Protein AF-A0A2N1KVA7-F1 (afdb_monomer)

pLDDT: mean 84.33, std 16.85, range [37.41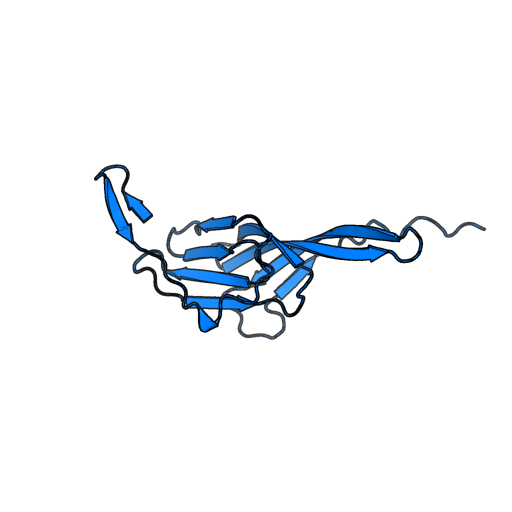, 98.06]

Radius of gyration: 17.97 Å; Cα contacts (8 Å, |Δi|>4): 253; chains: 1; bounding box: 39×36×56 Å

Solvent-accessible surface area (backbone atoms only — not comparable to full-atom values): 7991 Å² total; per-residue (Å²): 82,70,40,83,89,78,73,40,80,73,43,65,78,73,76,70,69,95,75,62,71,67,98,72,71,80,35,62,66,38,57,31,64,26,90,83,59,51,40,35,40,40,29,58,6,31,43,41,40,38,36,24,33,56,87,76,25,47,72,75,49,70,54,70,54,90,57,83,54,35,31,38,72,42,51,41,58,36,79,92,56,44,26,37,41,33,36,34,33,36,60,42,77,40,78,92,77,73,40,81,44,76,46,76,42,44,33,40,36,39,75,83,49,89,53,94,74,24,59,45,77,55,75,84,73,84,84,76,85,79,89,90,84,135

Foldseek 3Di:
DADPVVRDDQEDADDDPVPVDDPPLPADKEWEAAPVRQWIWIDSQFQKIWIAGNNYNDTPDMDGDPDRQKTWDYWYADDRNQKIKTKMWGWDQDPVVRDTDTDIWIKIAGPPDPDPVRIDIDDDPPPPPDDDDD

Mean predicted aligned error: 8.08 Å

Organism: NCBI:txid588596

Nearest PDB structures (foldseek):
  8gef-assembly1_B  TM=7.978E-01  e=4.942E-03  Homo sapiens
  8x7a-assembly1_B  TM=7.583E-01  e=2.388E-03  Homo sapiens
  8unw-assembly1_B  TM=7.933E-01  e=1.023E-02  Homo sapiens
  5yzg-assembly1_s  TM=7.084E-01  e=1.431E-02  Homo sapiens
  4lg8-assembly1_A  TM=6.715E-01  e=1.353E-02  Homo sapiens

InterPro domains:
  IPR036322 WD40-repeat-containing domain superfamily [SSF50978] (27-124)

Structure (mmCIF, N/CA/C/O backbone):
data_AF-A0A2N1KVA7-F1
#
_entry.id   AF-A0A2N1KVA7-F1
#
loop_
_atom_site.group_PDB
_atom_site.id
_atom_site.type_symbol
_atom_site.label_atom_id
_atom_site.label_alt_id
_atom_site.label_comp_id
_atom_site.label_asym_id
_atom_site.label_entity_id
_atom_site.label_seq_id
_atom_site.pdbx_PDB_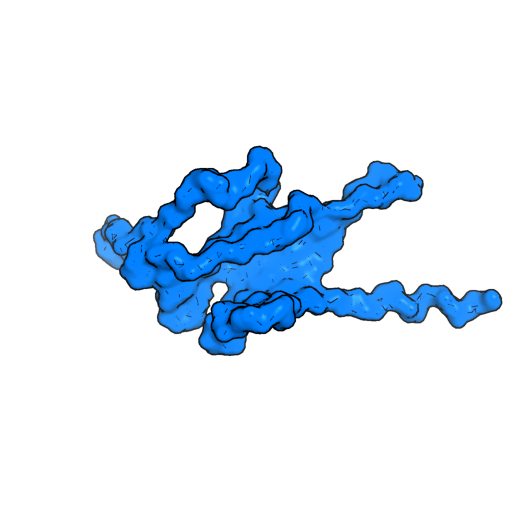ins_code
_atom_site.Cartn_x
_atom_site.Cartn_y
_atom_site.Cartn_z
_atom_site.occupancy
_atom_site.B_iso_or_equiv
_atom_site.auth_seq_id
_atom_site.auth_comp_id
_atom_site.auth_asym_id
_atom_site.auth_atom_id
_atom_site.pdbx_PDB_model_num
ATOM 1 N N . MET A 1 1 ? -9.290 11.311 8.283 1.00 90.12 1 MET A N 1
ATOM 2 C CA . MET A 1 1 ? -10.484 10.458 8.195 1.00 90.12 1 MET A CA 1
ATOM 3 C C . MET A 1 1 ? -11.618 11.157 8.907 1.00 90.12 1 MET A C 1
ATOM 5 O O . MET A 1 1 ? -11.443 11.556 10.052 1.00 90.12 1 MET A O 1
ATOM 9 N N . TYR A 1 2 ? -12.727 11.366 8.208 1.00 93.44 2 TYR A N 1
ATOM 10 C CA . TYR A 1 2 ? -13.886 12.062 8.750 1.00 93.44 2 TYR A CA 1
ATOM 11 C C . TYR A 1 2 ? -15.035 11.088 8.935 1.00 93.44 2 TYR A C 1
ATOM 13 O O . TYR A 1 2 ? -15.331 10.297 8.040 1.00 93.44 2 TYR A O 1
ATOM 21 N N . ASN A 1 3 ? -15.726 11.221 10.056 1.00 93.31 3 ASN A N 1
ATOM 22 C CA . ASN A 1 3 ? -17.015 10.596 10.250 1.00 93.31 3 ASN A CA 1
ATOM 23 C C . ASN A 1 3 ? -18.082 11.456 9.585 1.00 93.31 3 ASN A C 1
ATOM 25 O O . ASN A 1 3 ? -18.372 12.563 10.034 1.00 93.31 3 ASN A O 1
ATOM 29 N N . LEU A 1 4 ? -18.690 10.950 8.517 1.00 94.81 4 LEU A N 1
ATOM 30 C CA . LEU A 1 4 ? -19.694 11.711 7.771 1.00 94.81 4 LEU A CA 1
ATOM 31 C C . LEU A 1 4 ? -21.025 11.852 8.525 1.00 94.81 4 LEU A C 1
ATOM 33 O O . LEU A 1 4 ? -21.797 12.757 8.225 1.00 94.81 4 LEU A O 1
ATOM 37 N N . ARG A 1 5 ? -21.298 10.995 9.520 1.00 96.81 5 ARG A N 1
ATOM 38 C CA . ARG A 1 5 ? -22.495 11.107 10.367 1.00 96.81 5 ARG A CA 1
ATOM 39 C C . ARG A 1 5 ? -22.354 12.245 11.373 1.00 96.81 5 ARG A C 1
ATOM 41 O O . ARG A 1 5 ? -23.314 12.978 11.585 1.00 96.81 5 ARG A O 1
ATOM 48 N N . THR A 1 6 ? -21.191 12.378 12.008 1.00 97.25 6 THR A N 1
ATOM 49 C CA . THR A 1 6 ? -20.948 13.402 13.042 1.00 97.25 6 THR A CA 1
ATOM 50 C C . THR A 1 6 ? -20.291 14.664 12.490 1.00 97.25 6 THR A C 1
ATOM 52 O O . THR A 1 6 ? -20.274 15.685 13.169 1.00 97.25 6 THR A O 1
ATOM 55 N N . SER A 1 7 ? -19.771 14.613 11.260 1.00 96.06 7 SER A N 1
ATOM 56 C CA . SER A 1 7 ? -18.919 15.644 10.651 1.00 96.06 7 SER A CA 1
ATOM 57 C C . SER A 1 7 ? -17.642 15.943 11.449 1.00 96.06 7 SER A C 1
ATOM 59 O O . SER A 1 7 ? -17.061 17.018 11.313 1.00 96.06 7 SER A O 1
ATOM 61 N N . LEU A 1 8 ? -1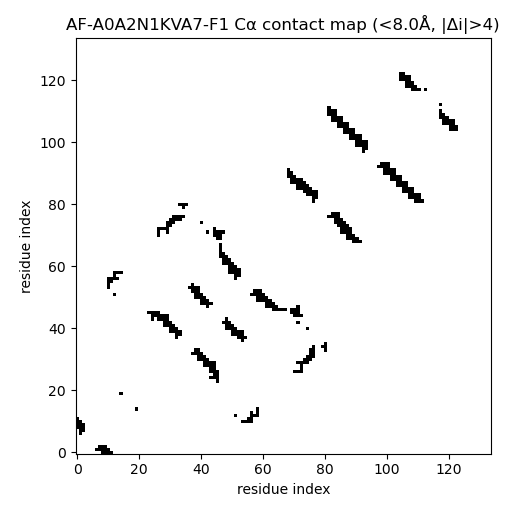7.190 14.998 12.278 1.00 97.50 8 LEU A N 1
ATOM 62 C CA . LEU A 1 8 ? -15.979 15.142 13.083 1.00 97.50 8 LEU A CA 1
ATOM 63 C C . LEU A 1 8 ? -14.785 14.460 12.416 1.00 97.50 8 LEU A C 1
ATOM 65 O O . LEU A 1 8 ? -14.913 13.425 11.756 1.00 97.50 8 LEU A O 1
ATOM 69 N N . LEU A 1 9 ? -13.610 15.052 12.610 1.00 95.00 9 LEU A N 1
ATOM 70 C CA . LEU A 1 9 ? -12.336 14.429 12.276 1.00 95.00 9 LEU A CA 1
ATOM 71 C C . LEU A 1 9 ? -12.049 13.330 13.306 1.00 95.00 9 LEU A C 1
ATOM 73 O O . LEU A 1 9 ? -11.908 13.628 14.488 1.00 95.00 9 LEU A O 1
ATOM 77 N N . GLU A 1 10 ? -11.956 12.081 12.859 1.00 92.94 10 GLU A N 1
ATOM 78 C CA . GLU A 1 10 ? -11.674 10.936 13.737 1.00 92.94 10 GLU A CA 1
ATOM 79 C C . GLU A 1 10 ? -10.194 10.574 13.767 1.00 92.94 10 GLU A C 1
ATOM 81 O O . GLU A 1 10 ? -9.681 10.173 14.804 1.00 92.94 10 GLU A O 1
ATOM 86 N N . ASN A 1 11 ? -9.497 10.710 12.637 1.00 91.88 11 ASN A N 1
ATOM 87 C CA . ASN A 1 11 ? -8.104 10.282 12.547 1.00 91.88 11 ASN A CA 1
ATOM 88 C C . ASN A 1 11 ? -7.305 11.084 11.508 1.00 91.88 11 ASN A C 1
ATOM 90 O O . ASN A 1 11 ? -7.861 11.570 10.517 1.00 91.88 11 ASN A O 1
ATOM 94 N N . THR A 1 12 ? -5.992 11.183 11.692 1.00 92.94 12 THR A N 1
ATOM 95 C CA . THR A 1 12 ? -5.038 11.757 10.736 1.00 92.94 12 THR A CA 1
ATOM 96 C C . THR A 1 12 ? -3.869 10.806 10.535 1.00 92.94 12 THR A C 1
ATOM 98 O O . THR A 1 12 ? -3.282 10.347 11.506 1.00 92.94 12 THR A O 1
ATOM 101 N N . PHE A 1 13 ? -3.487 10.578 9.282 1.00 91.25 13 PHE A N 1
ATOM 102 C CA . PHE A 1 13 ? -2.327 9.764 8.930 1.00 91.25 13 PHE A CA 1
ATOM 103 C C . PHE A 1 13 ? -1.172 10.694 8.587 1.00 91.25 13 PHE A C 1
ATOM 105 O O . PHE A 1 13 ? -1.300 11.535 7.693 1.00 91.25 13 PHE A O 1
ATOM 112 N N . GLN A 1 14 ? -0.068 10.578 9.318 1.00 85.12 14 GLN A N 1
ATOM 113 C CA . GLN A 1 14 ? 1.096 11.442 9.154 1.00 85.12 14 GLN A CA 1
ATOM 114 C C . GLN A 1 14 ? 2.293 10.601 8.721 1.00 85.12 14 GLN A C 1
ATOM 116 O O . GLN A 1 14 ? 2.512 9.509 9.234 1.00 85.12 14 GLN A O 1
ATOM 121 N N . LYS A 1 15 ? 3.066 11.116 7.766 1.00 75.94 15 LYS A N 1
ATOM 122 C CA . LYS A 1 15 ? 4.322 10.521 7.303 1.00 75.94 15 LYS A CA 1
ATOM 123 C C . LYS A 1 15 ? 5.431 11.538 7.532 1.00 75.94 15 LYS A C 1
ATOM 125 O O . LYS A 1 15 ? 5.252 12.691 7.143 1.00 75.94 15 LYS A O 1
ATOM 130 N N . SER A 1 16 ? 6.548 11.141 8.146 1.00 68.31 16 SER A N 1
ATOM 131 C CA . SER A 1 16 ? 7.679 12.063 8.308 1.00 68.31 16 SER A CA 1
ATOM 132 C C . SER A 1 16 ? 8.322 12.374 6.949 1.00 68.31 16 SER A C 1
ATOM 134 O O . SER A 1 16 ? 8.447 11.501 6.083 1.00 68.31 16 SER A O 1
ATOM 136 N N . GLU A 1 17 ? 8.709 13.637 6.740 1.00 57.88 17 GLU A N 1
ATOM 137 C CA . GLU A 1 17 ? 9.268 14.107 5.464 1.00 57.88 17 GLU A CA 1
ATOM 138 C C . GLU A 1 17 ? 10.629 13.476 5.125 1.00 57.88 17 GLU A C 1
ATOM 140 O O . GLU A 1 17 ? 10.946 13.337 3.946 1.00 57.88 17 GLU A O 1
ATOM 145 N N . GLU A 1 18 ? 11.402 13.008 6.113 1.00 53.06 18 GLU A N 1
ATOM 146 C CA . GLU A 1 18 ? 12.749 12.442 5.898 1.00 53.06 18 GLU A CA 1
ATOM 147 C C . GLU A 1 18 ? 12.763 11.202 4.981 1.00 53.06 18 GLU A C 1
ATOM 149 O O . GLU A 1 18 ? 13.755 10.947 4.301 1.00 53.06 18 GLU A O 1
ATOM 154 N N . ASN A 1 19 ? 11.644 10.471 4.888 1.00 49.09 19 ASN A N 1
ATOM 155 C CA . ASN A 1 19 ? 11.476 9.294 4.023 1.00 49.09 19 ASN A CA 1
ATOM 156 C C . ASN A 1 19 ? 10.537 9.533 2.826 1.00 49.09 19 ASN A C 1
ATOM 158 O O . ASN A 1 19 ? 10.230 8.600 2.072 1.00 49.09 19 ASN A O 1
ATOM 162 N N . ALA A 1 20 ? 10.066 10.767 2.622 1.00 49.91 20 ALA A N 1
ATOM 163 C CA . ALA A 1 20 ? 9.283 11.158 1.455 1.00 49.91 20 ALA A CA 1
ATOM 164 C C . ALA A 1 20 ? 10.231 11.330 0.257 1.00 49.91 20 ALA A C 1
ATOM 166 O O . ALA A 1 20 ? 10.573 12.440 -0.132 1.00 49.91 20 ALA A O 1
ATOM 167 N N . ALA A 1 21 ? 10.730 10.202 -0.261 1.00 46.22 21 ALA A N 1
ATOM 168 C CA . ALA A 1 21 ? 11.736 10.121 -1.313 1.00 46.22 21 ALA A CA 1
ATOM 169 C C . ALA A 1 21 ? 11.574 11.211 -2.382 1.00 46.22 21 ALA A C 1
ATOM 171 O O . ALA A 1 21 ? 10.484 11.357 -2.926 1.00 46.22 21 ALA A O 1
ATOM 172 N N . SER A 1 22 ? 12.690 11.902 -2.662 1.00 45.91 22 SER A N 1
ATOM 173 C CA . SER A 1 22 ? 13.082 12.546 -3.925 1.00 45.91 22 SER A CA 1
ATOM 174 C C . SER A 1 22 ? 11.955 13.163 -4.758 1.00 45.91 22 SER A C 1
ATOM 176 O O . SER A 1 22 ? 11.089 12.445 -5.232 1.00 45.91 22 SER A O 1
ATOM 178 N N . PHE A 1 23 ? 12.081 14.458 -5.058 1.00 45.88 23 PHE A N 1
ATOM 179 C CA . PHE A 1 23 ? 11.366 15.334 -6.011 1.00 45.88 23 PHE A CA 1
ATOM 180 C C . PHE A 1 23 ? 10.706 14.750 -7.301 1.00 45.88 23 PHE A C 1
ATOM 182 O O . PHE A 1 23 ? 10.067 15.492 -8.041 1.00 45.88 23 PHE A O 1
ATOM 189 N N . LEU A 1 24 ? 10.776 13.451 -7.584 1.00 48.75 24 LEU A N 1
ATOM 190 C CA . LEU A 1 24 ? 10.041 12.686 -8.598 1.00 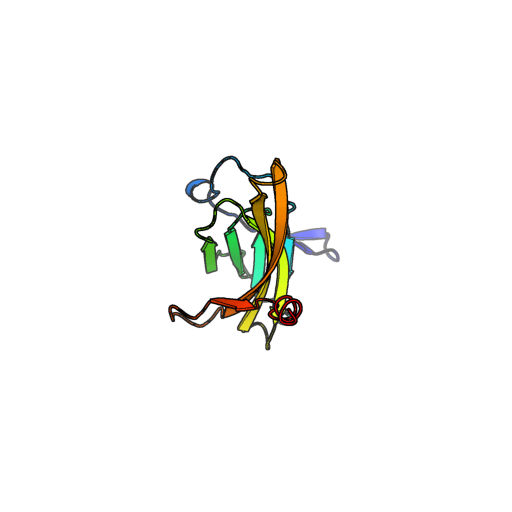48.75 24 LEU A CA 1
ATOM 191 C C . LEU A 1 24 ? 8.587 12.348 -8.181 1.00 48.75 24 LEU A C 1
ATOM 193 O O . LEU A 1 24 ? 8.043 11.309 -8.546 1.00 48.75 24 LEU A O 1
ATOM 197 N N . GLY A 1 25 ? 7.922 13.230 -7.428 1.00 51.25 25 GLY A N 1
ATOM 198 C CA . GLY A 1 25 ? 6.506 13.116 -7.053 1.00 51.25 25 GLY A CA 1
ATOM 199 C C . GLY A 1 25 ? 5.551 13.413 -8.215 1.00 51.25 25 GLY A C 1
ATOM 200 O O . GLY A 1 25 ? 4.796 14.379 -8.148 1.00 51.25 25 GLY A O 1
ATOM 201 N N . ARG A 1 26 ? 5.600 12.623 -9.295 1.00 58.44 26 ARG A N 1
ATOM 202 C CA . ARG A 1 26 ? 4.763 12.806 -10.500 1.00 58.44 26 ARG A CA 1
ATOM 203 C C . ARG A 1 26 ? 3.608 11.807 -10.639 1.00 58.44 26 ARG A C 1
ATOM 205 O O . ARG A 1 26 ? 2.962 11.789 -11.679 1.00 58.44 26 ARG A O 1
ATOM 212 N N . GLY A 1 27 ? 3.339 10.991 -9.623 1.00 66.31 27 GLY A N 1
ATOM 213 C CA . GLY A 1 27 ? 2.261 10.006 -9.671 1.00 66.31 27 GLY A CA 1
ATOM 214 C C . GLY A 1 27 ? 0.978 10.452 -8.970 1.00 66.31 27 GLY A C 1
ATOM 215 O O . GLY A 1 27 ? 0.996 11.283 -8.062 1.00 66.31 27 GLY A O 1
ATOM 216 N N . TYR A 1 28 ? -0.147 9.858 -9.367 1.00 81.38 28 TYR A N 1
ATOM 217 C CA . TYR A 1 28 ? -1.409 9.995 -8.642 1.00 81.38 28 TYR A CA 1
ATOM 218 C C . TYR A 1 28 ? -1.351 9.224 -7.325 1.00 81.38 28 TYR A C 1
ATOM 220 O O . TYR A 1 28 ? -0.881 8.090 -7.281 1.00 81.38 28 TYR A O 1
ATOM 228 N N . SER A 1 29 ? -1.848 9.825 -6.246 1.00 88.06 29 SER A N 1
ATOM 229 C CA . SER A 1 29 ? -2.029 9.098 -4.992 1.00 88.06 29 SER A CA 1
ATOM 230 C C . SER A 1 29 ? -3.059 7.988 -5.165 1.00 88.06 29 SER A C 1
ATOM 232 O O . SER A 1 29 ? -4.123 8.225 -5.740 1.00 88.06 29 SER A O 1
ATOM 234 N N . CYS A 1 30 ? -2.798 6.823 -4.588 1.00 92.31 30 CYS A N 1
ATOM 235 C CA . CYS A 1 30 ? -3.783 5.756 -4.475 1.00 92.31 30 CYS A CA 1
ATOM 236 C C . CYS A 1 30 ? -3.776 5.188 -3.057 1.00 92.31 30 CYS A C 1
ATOM 238 O O . CYS A 1 30 ? -2.792 5.309 -2.319 1.00 92.31 30 CYS A O 1
ATOM 240 N N . TYR A 1 31 ? -4.895 4.588 -2.673 1.00 95.56 31 TYR A N 1
ATOM 241 C CA . TYR A 1 31 ? -5.091 4.037 -1.344 1.00 95.56 31 TYR A CA 1
ATOM 242 C C . TYR A 1 31 ? -5.965 2.787 -1.396 1.00 95.56 31 TYR A C 1
ATOM 244 O O . TYR A 1 31 ? -6.688 2.577 -2.367 1.00 95.56 31 TYR A O 1
ATOM 252 N N . ALA A 1 32 ? -5.910 1.995 -0.331 1.00 97.56 32 ALA A N 1
ATOM 253 C CA . ALA A 1 32 ? -6.828 0.894 -0.074 1.00 97.56 32 ALA A CA 1
ATOM 254 C C . ALA A 1 32 ? -7.136 0.825 1.425 1.00 97.56 32 ALA A C 1
ATOM 256 O O . ALA A 1 32 ? -6.292 1.168 2.256 1.00 97.56 32 ALA A O 1
ATOM 257 N N . ILE A 1 33 ? -8.339 0.374 1.763 1.00 97.50 33 ILE A N 1
ATOM 258 C CA . ILE A 1 33 ? -8.753 0.068 3.136 1.00 97.50 33 ILE A CA 1
ATOM 259 C C . ILE A 1 33 ? -8.972 -1.439 3.194 1.00 97.50 33 ILE A C 1
ATOM 261 O O . ILE A 1 33 ? -9.573 -2.007 2.281 1.00 97.50 33 ILE A O 1
ATOM 265 N N . SER A 1 34 ? -8.448 -2.087 4.230 1.00 97.88 34 SER A N 1
ATOM 266 C CA . SER A 1 34 ? -8.619 -3.525 4.418 1.00 97.88 34 SER A CA 1
ATOM 267 C C . SER A 1 34 ? -10.084 -3.884 4.658 1.00 97.88 34 SER A C 1
ATOM 269 O O . SER A 1 34 ? -10.869 -3.075 5.150 1.00 97.88 34 SER A O 1
ATOM 271 N N . LYS A 1 35 ? -10.474 -5.118 4.337 1.00 96.94 35 LYS A N 1
ATOM 272 C CA . LYS A 1 35 ? -11.856 -5.589 4.483 1.00 96.94 35 LYS A CA 1
ATOM 273 C C . LYS A 1 35 ? -12.338 -5.540 5.933 1.00 96.94 35 LYS A C 1
ATOM 275 O O . LYS A 1 35 ? -13.518 -5.312 6.175 1.00 96.94 35 LYS A O 1
ATOM 280 N N . ASN A 1 36 ? -11.441 -5.779 6.886 1.00 95.69 36 ASN A N 1
ATOM 281 C CA . ASN A 1 36 ? -11.716 -5.646 8.316 1.00 95.69 36 ASN A CA 1
ATOM 282 C C . ASN A 1 36 ? -11.595 -4.202 8.846 1.00 95.69 36 ASN A C 1
ATOM 284 O O . ASN A 1 36 ? -11.661 -4.009 10.056 1.00 95.69 36 ASN A O 1
ATOM 288 N N . GLU A 1 37 ? -11.363 -3.222 7.966 1.00 95.06 37 GLU A N 1
ATOM 289 C CA . GLU A 1 37 ? -11.253 -1.788 8.264 1.00 95.06 37 GLU A CA 1
ATOM 290 C C . GLU A 1 37 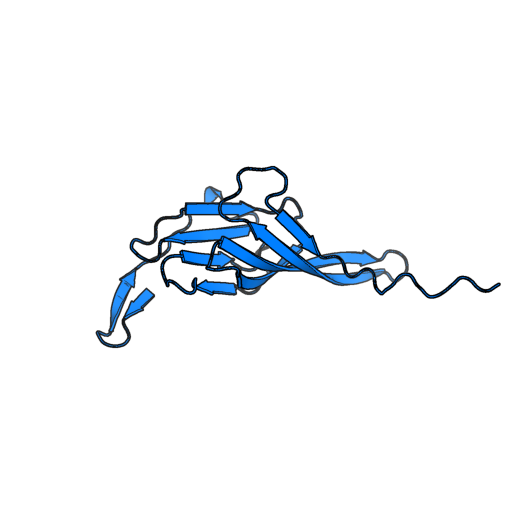? -10.134 -1.412 9.255 1.00 95.06 37 GLU A C 1
ATO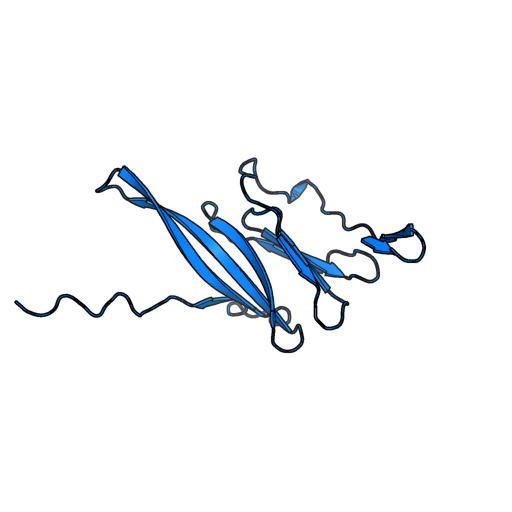M 292 O O . GLU A 1 37 ? -10.097 -0.292 9.758 1.00 95.06 37 GLU A O 1
ATOM 297 N N . SER A 1 38 ? -9.189 -2.319 9.527 1.00 95.88 38 SER A N 1
ATOM 298 C CA . SER A 1 38 ? -8.097 -2.091 10.485 1.00 95.88 38 SER A CA 1
ATOM 299 C C . SER A 1 38 ? -6.836 -1.479 9.869 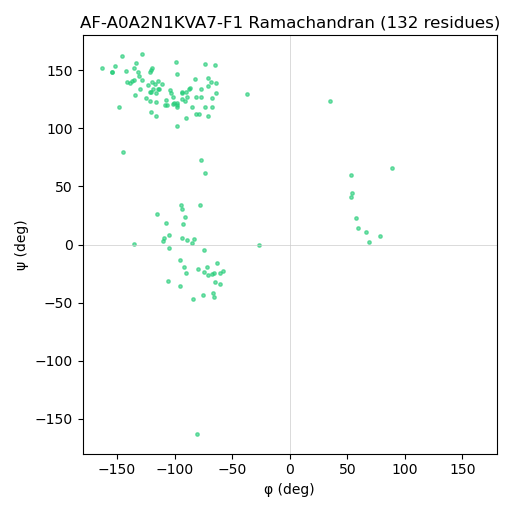1.00 95.88 38 SER A C 1
ATOM 301 O O . SER A 1 38 ? -6.077 -0.813 10.577 1.00 95.88 38 SER A O 1
ATOM 303 N N . LEU A 1 39 ? -6.610 -1.665 8.563 1.00 97.12 39 LEU A N 1
ATOM 304 C CA . LEU A 1 39 ? -5.416 -1.213 7.853 1.00 97.12 39 LEU A CA 1
ATOM 305 C C . LEU A 1 39 ? -5.769 -0.237 6.731 1.00 97.12 39 LEU A C 1
ATOM 307 O O . LEU A 1 39 ? -6.713 -0.436 5.966 1.00 97.12 39 LEU A O 1
ATOM 311 N N . PHE A 1 40 ? -4.938 0.790 6.597 1.00 97.12 40 PHE A N 1
ATOM 312 C CA . PHE A 1 40 ? -4.983 1.765 5.517 1.00 97.12 40 PHE A CA 1
ATOM 313 C C . PHE A 1 40 ? -3.660 1.749 4.759 1.00 97.12 40 PHE A C 1
ATOM 315 O O . PHE A 1 40 ? -2.617 2.100 5.309 1.00 97.12 40 PHE A O 1
ATOM 322 N N . ALA A 1 41 ? -3.697 1.333 3.495 1.00 97.06 41 ALA A N 1
ATOM 323 C CA . ALA A 1 41 ? -2.551 1.392 2.600 1.00 97.06 41 ALA A CA 1
ATOM 324 C C . ALA A 1 41 ? -2.601 2.688 1.794 1.00 97.06 41 ALA A C 1
ATOM 326 O O . ALA A 1 41 ? -3.628 3.008 1.197 1.00 97.06 41 ALA A O 1
ATOM 327 N N . TYR A 1 42 ? -1.489 3.414 1.733 1.00 94.44 42 TYR A N 1
ATOM 328 C CA . TYR A 1 42 ? -1.403 4.682 1.019 1.00 94.44 42 TYR A CA 1
ATOM 329 C C . TYR A 1 42 ? -0.090 4.810 0.255 1.00 94.44 42 TYR A C 1
ATOM 331 O O . TYR A 1 42 ? 0.987 4.495 0.765 1.00 94.44 42 TYR A O 1
ATOM 339 N N . CYS A 1 43 ? -0.174 5.342 -0.961 1.00 89.62 43 CYS A N 1
ATOM 340 C CA . CYS A 1 43 ? 0.980 5.818 -1.706 1.00 89.62 43 CYS A CA 1
ATOM 341 C C . CYS A 1 43 ? 0.674 7.180 -2.342 1.00 89.62 43 CYS A C 1
ATOM 343 O O . CYS A 1 43 ? -0.463 7.479 -2.708 1.00 89.62 43 CYS A O 1
ATOM 345 N N . ARG A 1 44 ? 1.710 7.999 -2.539 1.00 83.44 44 ARG A N 1
ATOM 346 C CA . ARG A 1 44 ? 1.618 9.280 -3.266 1.00 83.44 44 ARG A CA 1
ATOM 347 C C . ARG A 1 44 ? 1.972 9.122 -4.755 1.00 83.44 44 ARG A C 1
ATOM 349 O O . ARG A 1 44 ? 2.595 9.998 -5.340 1.00 83.44 44 ARG A O 1
ATOM 356 N N . GLY A 1 45 ? 1.699 7.953 -5.327 1.00 73.94 45 GLY A N 1
ATOM 357 C CA . GLY A 1 45 ? 2.056 7.595 -6.701 1.00 73.94 45 GLY A CA 1
ATOM 358 C C . GLY A 1 45 ? 3.554 7.423 -6.962 1.00 73.94 45 GLY A C 1
ATOM 359 O O . GLY A 1 45 ? 3.942 7.160 -8.088 1.00 73.94 45 GLY A O 1
ATOM 360 N N . ALA A 1 46 ? 4.412 7.566 -5.952 1.00 82.94 46 ALA A N 1
ATOM 361 C CA . ALA A 1 46 ? 5.841 7.279 -6.058 1.00 82.94 46 ALA A CA 1
ATOM 362 C C . ALA A 1 46 ? 6.108 5.766 -5.924 1.00 82.94 46 ALA A C 1
ATOM 364 O O . ALA A 1 46 ? 5.197 4.949 -6.007 1.00 82.94 46 ALA A O 1
ATOM 365 N N . ASN A 1 47 ? 7.354 5.387 -5.649 1.00 88.38 47 ASN A N 1
ATOM 366 C CA . ASN A 1 47 ? 7.788 4.001 -5.476 1.00 88.38 47 ASN A CA 1
ATOM 367 C C . ASN A 1 47 ? 7.708 3.497 -4.018 1.00 88.38 47 ASN A C 1
ATOM 369 O O . ASN A 1 47 ? 8.449 2.591 -3.637 1.00 88.38 47 ASN A O 1
ATOM 373 N N . SER A 1 48 ? 6.856 4.088 -3.172 1.00 90.12 48 SER A N 1
ATOM 374 C CA . SER A 1 48 ? 6.705 3.655 -1.775 1.00 90.12 48 SER A CA 1
ATOM 375 C C . SER A 1 48 ? 5.256 3.601 -1.315 1.00 90.12 48 SER A C 1
ATOM 377 O O . SER A 1 48 ? 4.471 4.490 -1.637 1.00 90.12 48 SER A O 1
ATOM 379 N N . ILE A 1 49 ? 4.933 2.578 -0.525 1.00 93.31 49 ILE A N 1
ATOM 380 C CA . ILE A 1 49 ? 3.625 2.343 0.093 1.00 93.31 49 ILE A CA 1
ATOM 381 C C . ILE A 1 49 ? 3.818 2.361 1.597 1.00 93.31 49 ILE A C 1
ATOM 383 O O . ILE A 1 49 ? 4.727 1.707 2.106 1.00 93.31 49 ILE A O 1
ATOM 387 N N . THR A 1 50 ? 2.945 3.065 2.299 1.00 94.25 50 THR A N 1
ATOM 388 C CA . THR A 1 50 ? 2.899 3.067 3.757 1.00 94.25 50 THR A CA 1
ATOM 389 C C . THR A 1 50 ? 1.591 2.435 4.224 1.00 94.25 50 THR A C 1
ATOM 391 O O . THR A 1 50 ? 0.530 2.731 3.672 1.00 94.25 50 THR A O 1
ATOM 394 N N . ILE A 1 51 ? 1.678 1.543 5.211 1.00 95.94 51 ILE A N 1
ATOM 395 C CA . ILE A 1 51 ? 0.538 0.916 5.884 1.00 95.94 51 ILE A CA 1
ATOM 396 C C . ILE A 1 51 ? 0.346 1.589 7.239 1.00 95.94 51 ILE A C 1
ATOM 398 O O . ILE A 1 51 ? 1.294 1.692 8.019 1.00 95.94 51 ILE A O 1
ATOM 402 N N . TYR A 1 52 ? -0.884 1.996 7.528 1.00 96.50 52 TYR A N 1
ATOM 403 C CA . TYR A 1 52 ? -1.285 2.614 8.784 1.00 96.50 52 TYR A CA 1
ATOM 404 C C . TYR A 1 52 ? -2.359 1.791 9.495 1.00 96.50 52 TYR A C 1
ATOM 406 O O . TYR A 1 52 ? -3.180 1.147 8.839 1.00 96.50 52 TYR A O 1
ATOM 414 N N . LEU A 1 53 ? -2.402 1.876 10.824 1.00 96.06 53 LEU A N 1
ATOM 415 C CA . LEU A 1 53 ? -3.552 1.435 11.612 1.00 96.06 53 LEU A CA 1
ATOM 416 C C . LEU A 1 53 ? -4.675 2.469 11.515 1.00 96.06 53 LEU A C 1
ATOM 418 O O . LEU A 1 53 ? -4.481 3.646 11.824 1.00 96.06 53 LEU A O 1
ATOM 422 N N . MET A 1 54 ? -5.869 2.024 11.141 1.00 95.06 54 MET A N 1
ATOM 423 C CA . MET A 1 54 ? -7.059 2.879 11.050 1.00 95.06 54 MET A CA 1
ATOM 424 C C . MET A 1 54 ? -7.548 3.381 12.412 1.00 95.06 54 MET A C 1
ATOM 426 O O . MET A 1 54 ? -8.158 4.446 12.477 1.00 95.06 54 MET A O 1
ATOM 430 N N . GLU A 1 55 ? -7.245 2.659 13.494 1.00 94.19 55 GLU A N 1
ATOM 431 C CA . GLU A 1 55 ? -7.665 3.006 14.858 1.00 94.19 55 GLU A CA 1
ATOM 432 C C . GLU A 1 55 ? -7.029 4.310 15.357 1.00 94.19 55 GLU A C 1
ATOM 434 O O . GLU A 1 55 ? -7.713 5.159 15.921 1.00 94.19 55 GLU A O 1
ATOM 439 N N . ASN A 1 56 ? -5.721 4.482 15.150 1.00 93.12 56 ASN A N 1
ATOM 440 C CA . ASN A 1 56 ? -4.953 5.575 15.759 1.00 93.12 56 ASN A CA 1
ATOM 441 C C . ASN A 1 56 ? -4.001 6.294 14.791 1.00 93.12 56 ASN A C 1
ATOM 443 O O . ASN A 1 56 ? -3.293 7.212 15.196 1.00 93.12 56 ASN A O 1
ATOM 447 N N . GLY A 1 57 ? -3.966 5.884 13.520 1.00 93.88 57 GLY A N 1
ATOM 448 C CA . GLY A 1 57 ? -3.168 6.537 12.485 1.00 93.88 57 GLY A CA 1
ATOM 449 C C . GLY A 1 57 ? -1.684 6.180 12.533 1.00 93.88 57 GLY A C 1
ATOM 450 O O . GLY A 1 57 ? -0.900 6.774 11.792 1.00 93.88 57 GLY A O 1
ATOM 451 N N . LEU A 1 58 ? -1.290 5.220 13.378 1.00 93.75 58 LEU A N 1
ATOM 452 C CA . LEU A 1 58 ? 0.094 4.780 13.521 1.00 93.75 58 LEU A CA 1
ATOM 453 C C . LEU A 1 58 ? 0.600 4.144 12.223 1.00 93.75 58 LEU A C 1
ATOM 455 O O . LEU A 1 58 ? -0.035 3.239 11.684 1.00 93.75 58 LEU A O 1
ATOM 459 N N . GLU A 1 59 ? 1.767 4.582 11.754 1.00 93.75 59 GLU A N 1
ATOM 460 C CA . GLU A 1 59 ? 2.498 3.910 10.680 1.00 93.75 59 GLU A CA 1
ATOM 461 C C . GLU A 1 59 ? 3.004 2.545 11.171 1.00 93.75 59 GLU A C 1
ATOM 463 O O . GLU A 1 59 ? 3.796 2.465 12.108 1.00 93.75 59 GLU A O 1
ATOM 468 N N . VAL A 1 60 ? 2.548 1.468 10.530 1.00 92.44 60 VAL A N 1
ATOM 469 C CA . VAL A 1 60 ? 2.978 0.092 10.823 1.00 92.44 60 VAL A CA 1
ATOM 470 C C . VAL A 1 60 ? 4.267 -0.226 10.078 1.00 92.44 60 VAL A C 1
ATOM 472 O O . VAL A 1 60 ? 5.196 -0.805 10.635 1.00 92.44 60 VAL A O 1
ATOM 475 N N . THR A 1 61 ? 4.305 0.108 8.787 1.00 91.56 61 THR A N 1
ATOM 476 C CA . THR A 1 61 ? 5.446 -0.176 7.917 1.00 91.56 61 THR A CA 1
ATOM 477 C C . THR A 1 61 ? 5.387 0.655 6.640 1.00 91.56 61 THR A C 1
ATOM 479 O O . THR A 1 61 ? 4.307 0.982 6.141 1.00 91.56 61 THR A O 1
ATOM 482 N N . THR A 1 62 ? 6.556 0.940 6.070 1.00 90.62 62 THR A N 1
ATOM 483 C CA . THR A 1 62 ? 6.703 1.512 4.732 1.00 90.62 62 THR A CA 1
ATOM 484 C C . THR A 1 62 ? 7.534 0.570 3.869 1.00 90.62 62 THR A C 1
ATOM 486 O O . THR A 1 62 ? 8.684 0.269 4.188 1.00 90.62 62 THR A O 1
ATOM 489 N N . LYS A 1 63 ? 6.985 0.149 2.725 1.00 90.00 63 LYS A N 1
ATOM 490 C CA . LYS A 1 63 ? 7.743 -0.542 1.680 1.00 90.00 63 LYS A CA 1
ATOM 491 C C . LYS A 1 63 ? 8.139 0.449 0.599 1.00 90.00 63 LYS A C 1
ATOM 493 O O . LYS A 1 63 ? 7.277 1.034 -0.051 1.00 90.00 63 LYS A O 1
ATOM 498 N N . LYS A 1 64 ? 9.443 0.595 0.378 1.00 89.44 64 LYS A N 1
ATOM 499 C CA . LYS A 1 64 ? 10.014 1.290 -0.778 1.00 89.44 64 LYS A CA 1
ATOM 500 C C . LYS A 1 64 ? 10.548 0.253 -1.764 1.00 89.44 64 LYS A C 1
ATOM 502 O O . LYS A 1 64 ? 11.200 -0.703 -1.351 1.00 89.44 64 LYS A O 1
ATOM 507 N N . PHE A 1 65 ? 10.225 0.422 -3.037 1.00 87.88 65 PHE A N 1
ATOM 508 C CA . PHE A 1 65 ? 10.830 -0.336 -4.125 1.00 87.88 65 PHE A CA 1
ATOM 509 C C . PHE A 1 65 ? 12.169 0.305 -4.502 1.00 87.88 65 PHE A C 1
ATOM 511 O O . PHE A 1 65 ? 12.292 1.531 -4.487 1.00 87.88 65 PHE A O 1
ATOM 518 N N . ASP A 1 66 ? 13.170 -0.510 -4.830 1.00 86.81 66 ASP A N 1
ATOM 519 C CA . ASP A 1 66 ? 14.502 -0.008 -5.193 1.00 86.81 66 ASP A CA 1
ATOM 520 C C . ASP A 1 66 ? 14.492 0.679 -6.563 1.00 86.81 66 ASP A C 1
ATOM 522 O O . ASP A 1 66 ? 15.290 1.579 -6.831 1.00 86.81 66 ASP A O 1
ATOM 526 N N . GLU A 1 67 ? 13.555 0.294 -7.431 1.00 86.12 67 GLU A N 1
ATOM 527 C CA . GLU A 1 67 ? 13.371 0.922 -8.728 1.00 86.12 67 GLU A CA 1
ATOM 528 C C . GLU A 1 67 ? 12.855 2.361 -8.577 1.00 86.12 67 GLU A C 1
ATOM 530 O O . GLU A 1 67 ? 11.841 2.626 -7.929 1.00 86.12 67 GLU A O 1
ATOM 535 N N . THR A 1 68 ? 13.558 3.311 -9.193 1.00 82.62 68 THR A N 1
ATOM 536 C CA . THR A 1 68 ? 13.207 4.741 -9.176 1.00 82.62 68 THR A CA 1
ATOM 537 C C . THR A 1 68 ? 12.332 5.150 -10.358 1.00 82.62 68 THR A C 1
ATOM 539 O O . THR A 1 68 ? 11.658 6.173 -10.299 1.00 82.62 68 THR A O 1
ATOM 542 N N . ASN A 1 69 ? 12.314 4.341 -11.417 1.00 87.25 69 ASN A N 1
ATOM 543 C CA . ASN A 1 69 ? 11.534 4.528 -12.640 1.00 87.25 69 ASN A CA 1
ATOM 544 C C . ASN A 1 69 ? 10.189 3.787 -12.603 1.00 87.25 69 ASN A C 1
ATOM 546 O O . ASN A 1 69 ? 9.741 3.270 -13.628 1.00 87.25 69 ASN A O 1
ATOM 550 N N . ILE A 1 70 ? 9.576 3.685 -11.422 1.00 88.06 70 ILE A N 1
ATOM 551 C CA . ILE A 1 70 ? 8.254 3.081 -11.273 1.00 88.06 70 ILE A CA 1
ATOM 552 C C . ILE A 1 70 ? 7.253 4.062 -10.678 1.00 88.06 70 ILE A C 1
ATOM 554 O O . ILE A 1 70 ? 7.592 4.896 -9.836 1.00 88.06 70 ILE A O 1
ATOM 558 N N . GLN A 1 71 ? 5.998 3.874 -11.061 1.00 90.25 71 GLN A N 1
ATOM 559 C CA . GLN A 1 71 ? 4.842 4.536 -10.487 1.00 90.25 71 GLN A CA 1
ATOM 560 C C . GLN A 1 71 ? 3.883 3.480 -9.938 1.00 90.25 71 GLN A C 1
ATOM 562 O O . GLN A 1 71 ? 3.549 2.522 -10.632 1.00 90.25 71 GLN A O 1
ATOM 567 N N . ILE A 1 72 ? 3.413 3.642 -8.703 1.00 92.38 72 ILE A N 1
ATOM 568 C CA . ILE A 1 72 ? 2.317 2.812 -8.190 1.00 92.38 72 ILE A CA 1
ATOM 569 C C . ILE A 1 72 ? 0.997 3.396 -8.700 1.00 92.38 72 ILE A C 1
ATOM 571 O O . ILE A 1 72 ? 0.740 4.590 -8.546 1.00 92.38 72 ILE A O 1
ATOM 575 N N . LEU A 1 73 ? 0.177 2.551 -9.324 1.00 92.44 73 LEU A N 1
ATOM 576 C CA . LEU A 1 73 ? -1.089 2.936 -9.952 1.00 92.44 73 LEU A CA 1
ATOM 577 C C . LEU A 1 73 ? -2.316 2.495 -9.148 1.00 92.44 73 LEU A C 1
ATOM 579 O O . LEU A 1 73 ? -3.353 3.152 -9.205 1.00 92.44 73 LEU A O 1
ATOM 583 N N . PHE A 1 74 ? -2.222 1.372 -8.433 1.00 95.25 74 PHE A N 1
ATOM 584 C CA . PHE A 1 74 ? -3.366 0.759 -7.758 1.00 95.25 74 PHE A CA 1
ATOM 585 C C . PHE A 1 74 ? -2.938 -0.089 -6.561 1.00 95.25 74 PHE A C 1
ATOM 587 O O . PHE A 1 74 ? -1.867 -0.699 -6.594 1.00 95.25 74 PHE A O 1
ATOM 594 N N . LEU A 1 75 ? -3.803 -0.147 -5.544 1.00 97.25 75 LEU A N 1
ATOM 595 C CA . LEU A 1 75 ? -3.662 -0.953 -4.332 1.00 97.25 75 LEU A CA 1
ATOM 596 C C . LEU A 1 75 ? -4.994 -1.642 -4.015 1.00 97.25 75 LEU A C 1
ATOM 598 O O . LEU A 1 75 ? -6.037 -1.005 -4.140 1.00 97.25 75 LEU A O 1
ATOM 602 N N . ASP A 1 76 ? -4.954 -2.891 -3.550 1.00 97.94 76 ASP A N 1
ATOM 603 C CA . ASP A 1 76 ? -6.116 -3.568 -2.955 1.00 97.94 76 ASP A CA 1
ATOM 604 C C . ASP A 1 76 ? -5.694 -4.665 -1.969 1.00 97.94 76 ASP A C 1
ATOM 606 O O . ASP A 1 76 ? -4.649 -5.297 -2.143 1.00 97.94 76 ASP A O 1
ATOM 610 N N . PHE A 1 77 ? -6.497 -4.910 -0.937 1.00 98.06 77 PHE A N 1
ATOM 611 C CA . PHE A 1 77 ? -6.248 -5.983 0.024 1.00 98.06 77 PHE A CA 1
ATOM 612 C C . PHE A 1 77 ? -6.848 -7.302 -0.472 1.00 98.06 77 PHE A C 1
ATOM 614 O O . PHE A 1 77 ? -7.991 -7.379 -0.913 1.00 98.06 77 PHE A O 1
ATOM 621 N N . LEU A 1 78 ? -6.078 -8.382 -0.365 1.00 94.94 78 LEU A N 1
ATOM 622 C CA . LEU A 1 78 ? -6.469 -9.728 -0.772 1.00 94.94 78 LEU A CA 1
ATOM 623 C C . LEU A 1 78 ? -6.240 -10.721 0.364 1.00 94.94 78 LEU A C 1
ATOM 625 O O . LEU A 1 78 ? -5.465 -10.480 1.285 1.00 94.94 78 LEU A O 1
ATOM 629 N N . LYS A 1 79 ? -6.867 -11.899 0.235 1.00 94.88 79 LYS A N 1
ATOM 630 C CA . LYS A 1 79 ? -6.659 -13.043 1.140 1.00 94.88 79 LYS A CA 1
ATOM 631 C C . LYS A 1 79 ? -6.852 -12.651 2.612 1.00 94.88 79 LYS A C 1
ATOM 633 O O . LYS A 1 79 ? -5.944 -12.804 3.409 1.00 94.88 79 LYS A O 1
ATOM 638 N N . ASN A 1 80 ? -8.050 -12.168 2.950 1.00 95.31 80 ASN A N 1
ATOM 639 C CA . ASN A 1 80 ? -8.402 -11.743 4.313 1.00 95.31 80 ASN A CA 1
ATOM 640 C C . ASN A 1 80 ? -7.422 -10.708 4.884 1.00 95.31 80 ASN A C 1
ATOM 642 O O . ASN A 1 80 ? -6.997 -10.817 6.027 1.00 95.31 80 ASN A O 1
ATOM 646 N N . ASP A 1 81 ? -7.064 -9.722 4.063 1.00 95.88 81 ASP A N 1
ATOM 647 C CA . ASP A 1 81 ? -6.177 -8.615 4.427 1.00 95.88 81 ASP A CA 1
ATOM 648 C C . ASP A 1 81 ? -4.721 -9.017 4.725 1.00 95.88 81 ASP A C 1
ATOM 650 O O . ASP A 1 81 ? -3.931 -8.188 5.165 1.00 95.88 81 ASP A O 1
ATOM 654 N N . GLU A 1 82 ? -4.324 -10.260 4.428 1.00 94.94 82 GLU A N 1
ATOM 655 C CA . GLU A 1 82 ? -2.948 -10.745 4.617 1.00 94.94 82 GLU A CA 1
ATOM 656 C C . GLU A 1 82 ? -1.989 -10.305 3.508 1.00 94.94 82 GLU A C 1
ATOM 658 O O . GLU A 1 82 ? -0.767 -10.318 3.686 1.00 94.94 82 GLU A O 1
ATOM 663 N N . LYS A 1 83 ? -2.521 -9.946 2.336 1.00 96.75 83 LYS A N 1
ATOM 664 C CA . LYS A 1 83 ? -1.712 -9.548 1.183 1.00 96.75 83 LYS A CA 1
ATOM 665 C C . LYS A 1 83 ? -2.229 -8.262 0.565 1.00 96.75 83 LYS A C 1
ATOM 667 O O . LYS A 1 83 ? -3.432 -8.027 0.517 1.00 96.75 83 LYS A O 1
ATOM 672 N N . LEU A 1 84 ? -1.312 -7.487 0.005 1.00 97.62 84 LEU A N 1
ATOM 673 C CA . LEU A 1 84 ? -1.601 -6.301 -0.781 1.00 97.62 84 LEU A CA 1
ATOM 674 C C . LEU A 1 84 ? -1.312 -6.583 -2.259 1.00 97.62 84 LEU A C 1
ATOM 676 O O . LEU A 1 84 ? -0.185 -6.919 -2.631 1.00 97.62 84 LEU A O 1
ATOM 680 N N . LEU A 1 85 ? -2.336 -6.459 -3.095 1.00 97.38 85 LEU A N 1
ATOM 681 C CA . LEU A 1 85 ? -2.213 -6.363 -4.542 1.00 97.38 85 LEU A CA 1
ATOM 682 C C . LEU A 1 85 ? -1.762 -4.954 -4.905 1.00 97.38 85 LEU A C 1
ATOM 684 O O . LEU A 1 85 ? -2.313 -3.974 -4.412 1.00 97.38 85 LEU A O 1
ATOM 688 N N . ILE A 1 86 ? -0.777 -4.855 -5.785 1.00 96.38 86 ILE A N 1
ATOM 689 C CA . ILE A 1 86 ? -0.186 -3.596 -6.216 1.00 96.38 86 ILE A CA 1
ATOM 690 C C . ILE A 1 86 ? -0.055 -3.652 -7.736 1.00 96.38 86 ILE A C 1
ATOM 692 O O . ILE A 1 86 ? 0.515 -4.603 -8.272 1.00 96.38 86 ILE A O 1
ATOM 696 N N . VAL A 1 87 ? -0.545 -2.635 -8.440 1.00 94.88 87 VAL A N 1
ATOM 697 C CA . VAL A 1 87 ? -0.208 -2.437 -9.857 1.00 94.88 87 VAL A CA 1
ATOM 698 C C . VAL A 1 87 ? 0.857 -1.359 -9.933 1.00 94.88 87 VAL A C 1
ATOM 700 O O . VAL A 1 87 ? 0.642 -0.240 -9.462 1.00 94.88 87 VAL A O 1
ATOM 703 N N . VAL A 1 88 ? 2.002 -1.703 -10.514 1.00 92.94 88 VAL A N 1
ATOM 704 C CA . VAL A 1 88 ? 3.113 -0.777 -10.751 1.00 92.94 88 VAL A CA 1
ATOM 705 C C . VAL A 1 88 ? 3.312 -0.593 -12.247 1.00 92.94 88 VAL A C 1
ATOM 707 O O . VAL A 1 88 ? 3.220 -1.555 -12.998 1.00 92.94 88 VAL A O 1
ATOM 710 N N . GLU A 1 89 ? 3.604 0.619 -12.688 1.00 91.44 89 GLU A N 1
ATOM 711 C CA . GLU A 1 89 ? 4.027 0.921 -14.052 1.00 91.44 89 GLU A CA 1
ATOM 712 C C . GLU A 1 89 ? 5.512 1.252 -14.040 1.00 91.44 89 GLU A C 1
ATOM 714 O O . GLU A 1 89 ? 5.941 2.133 -13.299 1.00 91.44 89 GLU A O 1
ATOM 719 N N . LYS A 1 90 ? 6.299 0.535 -14.843 1.00 90.44 90 LYS A N 1
ATOM 720 C CA . LYS A 1 90 ? 7.725 0.799 -15.021 1.00 90.44 90 LYS A CA 1
ATOM 721 C C . LYS A 1 90 ? 7.953 1.552 -16.321 1.00 90.44 90 LYS A C 1
ATOM 723 O O . LYS A 1 90 ? 7.546 1.081 -17.383 1.00 90.44 90 LYS A O 1
ATOM 728 N N . GLU A 1 91 ? 8.650 2.675 -16.234 1.00 89.56 91 GLU A N 1
ATOM 729 C CA . GLU A 1 91 ? 9.112 3.425 -17.397 1.00 89.56 91 GLU A CA 1
ATOM 730 C C . GLU A 1 91 ? 10.487 2.914 -17.831 1.00 89.56 91 GLU A C 1
ATOM 732 O O . GLU A 1 91 ? 11.428 2.833 -17.043 1.00 89.56 91 GLU A O 1
ATOM 737 N N . SER A 1 92 ? 10.618 2.556 -19.100 1.00 89.81 92 SER A N 1
ATOM 738 C CA . SER A 1 92 ? 11.882 2.159 -19.722 1.00 89.81 92 SER A CA 1
ATOM 739 C C . SER A 1 92 ? 12.070 2.927 -21.021 1.00 89.81 92 SER A C 1
ATOM 741 O O . SER A 1 92 ? 11.097 3.224 -21.707 1.00 89.81 92 SER A O 1
ATOM 743 N N . TYR A 1 93 ? 13.309 3.277 -21.346 1.00 90.50 93 TYR A N 1
ATOM 744 C CA . TYR A 1 93 ? 13.629 3.933 -22.606 1.00 90.50 93 TYR A CA 1
ATOM 745 C C . TYR A 1 93 ? 13.957 2.871 -23.655 1.00 90.50 93 TYR A C 1
ATOM 747 O O . TYR A 1 93 ? 14.834 2.037 -23.427 1.00 90.50 93 TYR A O 1
ATOM 755 N N . ASN A 1 94 ? 13.244 2.885 -24.778 1.00 89.38 94 ASN A N 1
ATOM 756 C CA . ASN A 1 94 ? 13.571 2.069 -25.937 1.00 89.38 94 ASN A CA 1
ATOM 757 C C . ASN A 1 94 ? 14.509 2.865 -26.852 1.00 89.38 94 ASN A C 1
ATOM 759 O O . ASN A 1 94 ? 14.082 3.820 -27.500 1.00 89.38 94 ASN A O 1
ATOM 763 N N . GLU A 1 95 ? 15.779 2.463 -26.901 1.00 89.06 95 GLU A N 1
ATOM 764 C CA . GLU A 1 95 ? 16.808 3.128 -27.708 1.00 89.06 95 GLU A CA 1
ATOM 765 C C . GLU A 1 95 ? 16.540 3.033 -29.217 1.00 89.06 95 GLU A C 1
ATOM 767 O O . GLU A 1 95 ? 16.843 3.982 -29.937 1.00 89.06 95 GLU A O 1
ATOM 772 N N . GLU A 1 96 ? 15.924 1.946 -29.695 1.00 89.19 96 GLU A N 1
ATOM 773 C CA . GLU A 1 96 ? 15.685 1.711 -31.128 1.00 89.19 96 GLU A CA 1
ATOM 774 C C . GLU A 1 96 ? 14.700 2.726 -31.715 1.00 89.19 96 GLU A C 1
ATOM 776 O O . GLU A 1 96 ? 14.922 3.265 -32.798 1.00 89.19 96 GLU A O 1
ATOM 781 N N . ASN A 1 97 ? 13.640 3.030 -30.963 1.00 90.44 97 ASN A N 1
ATOM 782 C CA . ASN A 1 97 ? 12.579 3.939 -31.397 1.00 90.44 97 ASN A CA 1
ATOM 783 C C . ASN A 1 97 ? 12.660 5.318 -30.724 1.00 90.44 97 ASN A C 1
ATOM 785 O O . ASN A 1 97 ? 11.879 6.202 -31.055 1.00 90.44 97 ASN A O 1
ATOM 789 N N . SER A 1 98 ? 13.605 5.521 -29.797 1.00 89.94 98 SER A N 1
ATOM 790 C CA . SER A 1 98 ? 13.712 6.732 -28.968 1.00 89.94 98 SER A CA 1
ATOM 791 C C . SER A 1 98 ? 12.412 7.083 -28.222 1.00 89.94 98 SER A C 1
ATOM 793 O O . SER A 1 98 ? 12.027 8.247 -28.114 1.00 89.94 98 SER A O 1
ATOM 795 N N . GLU A 1 99 ? 11.730 6.062 -27.696 1.00 92.38 99 GLU A N 1
ATOM 796 C CA . GLU A 1 99 ? 10.416 6.179 -27.051 1.00 92.38 99 GLU A CA 1
ATOM 797 C C . GLU A 1 99 ? 10.439 5.695 -25.596 1.00 92.38 99 GLU A C 1
ATOM 799 O O . GLU A 1 99 ? 11.160 4.764 -25.231 1.00 92.38 99 GLU A O 1
ATOM 804 N N . ILE A 1 100 ? 9.604 6.307 -24.752 1.00 89.56 100 ILE A N 1
ATOM 805 C CA . ILE A 1 100 ? 9.366 5.836 -23.383 1.00 89.56 100 ILE A CA 1
ATOM 806 C C . ILE A 1 100 ? 8.290 4.752 -23.425 1.00 89.56 100 ILE A C 1
ATOM 808 O O . ILE A 1 100 ? 7.139 5.012 -23.772 1.00 89.56 100 ILE A O 1
ATOM 812 N N . VAL A 1 101 ? 8.656 3.545 -23.008 1.00 91.69 101 VAL A N 1
ATOM 813 C CA . VAL A 1 101 ? 7.752 2.405 -22.865 1.00 91.69 101 VAL A CA 1
ATOM 814 C C . VAL A 1 101 ? 7.330 2.281 -21.407 1.00 91.69 101 VAL A C 1
ATOM 816 O O . VAL A 1 101 ? 8.163 2.102 -20.513 1.00 91.69 101 VAL A O 1
ATOM 819 N N . LYS A 1 102 ? 6.019 2.342 -21.180 1.00 90.12 102 LYS A N 1
ATOM 820 C CA . LYS A 1 102 ? 5.366 2.128 -19.887 1.00 90.12 102 LYS A CA 1
ATOM 821 C C . LYS A 1 102 ? 4.851 0.697 -19.810 1.00 90.12 102 LYS A C 1
ATOM 823 O O . LYS A 1 102 ? 4.013 0.298 -20.613 1.00 90.12 102 LYS A O 1
ATOM 828 N N . THR A 1 103 ? 5.360 -0.077 -18.856 1.00 91.12 103 THR A N 1
ATOM 829 C CA . THR A 1 103 ? 4.978 -1.484 -18.681 1.00 91.12 103 THR A CA 1
ATOM 830 C C . THR A 1 103 ? 4.294 -1.681 -17.331 1.00 91.12 103 THR A C 1
ATOM 832 O O . THR A 1 103 ? 4.973 -1.593 -16.302 1.00 91.12 103 THR A O 1
ATOM 835 N N . PRO A 1 104 ? 2.978 -1.957 -17.291 1.00 91.38 104 PRO A N 1
ATOM 836 C CA . PRO A 1 104 ? 2.305 -2.323 -16.056 1.00 91.38 104 PRO A CA 1
ATOM 837 C C . PRO A 1 104 ? 2.725 -3.730 -15.608 1.00 91.38 104 PRO A C 1
ATOM 839 O O . PRO A 1 104 ? 2.939 -4.635 -16.412 1.00 91.38 104 PRO A O 1
ATOM 842 N N . THR A 1 105 ? 2.852 -3.936 -14.304 1.00 92.88 105 THR A N 1
ATOM 843 C CA . THR A 1 105 ? 3.173 -5.219 -13.675 1.00 92.88 105 THR A CA 1
ATOM 844 C C . THR A 1 105 ? 2.359 -5.361 -12.400 1.00 92.88 105 THR A C 1
ATOM 846 O O . THR A 1 105 ? 2.192 -4.407 -11.638 1.00 92.88 105 THR A O 1
ATOM 849 N N . ILE A 1 106 ? 1.861 -6.570 -12.154 1.00 95.38 106 ILE A N 1
ATOM 850 C CA . ILE A 1 106 ? 1.152 -6.892 -10.919 1.00 95.38 106 ILE A CA 1
ATOM 851 C C . ILE A 1 106 ? 2.163 -7.399 -9.894 1.00 95.38 106 ILE A C 1
ATOM 853 O O . ILE A 1 106 ? 2.968 -8.291 -10.168 1.00 95.38 106 ILE A O 1
ATOM 857 N N . VAL A 1 107 ? 2.101 -6.848 -8.691 1.00 94.88 107 VAL A N 1
ATOM 858 C CA . VAL A 1 107 ? 2.928 -7.223 -7.551 1.00 94.88 107 VAL A CA 1
ATOM 859 C C . VAL A 1 107 ? 2.015 -7.615 -6.398 1.00 94.88 107 VAL A C 1
ATOM 861 O O . VAL A 1 107 ? 1.010 -6.963 -6.138 1.00 94.88 107 VAL A O 1
ATOM 864 N N . VAL A 1 108 ? 2.356 -8.694 -5.702 1.00 95.94 108 VAL A N 1
ATOM 865 C CA . VAL A 1 108 ? 1.681 -9.113 -4.473 1.00 95.94 108 VAL A CA 1
ATOM 866 C C . VAL A 1 108 ? 2.677 -9.028 -3.331 1.00 95.94 108 VAL A C 1
ATOM 868 O O . VAL A 1 108 ? 3.731 -9.664 -3.386 1.00 95.94 108 VAL A O 1
ATOM 871 N N . TRP A 1 109 ? 2.332 -8.259 -2.305 1.00 95.94 109 TRP A N 1
ATOM 872 C CA . TRP A 1 109 ? 3.096 -8.139 -1.069 1.00 95.94 109 TRP A CA 1
ATOM 873 C C . TRP A 1 109 ? 2.377 -8.877 0.064 1.00 95.94 109 TRP A C 1
ATOM 875 O O . TRP A 1 109 ? 1.235 -8.575 0.384 1.00 95.94 109 TRP A O 1
ATOM 885 N N . ASP A 1 110 ? 3.040 -9.867 0.649 1.00 95.44 110 ASP A N 1
ATOM 886 C CA . ASP A 1 110 ? 2.635 -10.555 1.871 1.00 95.44 110 ASP A CA 1
ATOM 887 C C . ASP A 1 110 ? 2.993 -9.703 3.098 1.00 95.44 110 ASP A C 1
ATOM 889 O O . ASP A 1 110 ? 4.174 -9.474 3.372 1.00 95.44 110 ASP A O 1
ATOM 893 N N . LEU A 1 111 ? 1.977 -9.200 3.803 1.00 93.75 111 LEU A N 1
ATOM 894 C CA . LEU A 1 111 ? 2.150 -8.201 4.862 1.00 93.75 111 LEU A CA 1
ATOM 895 C C . LEU A 1 111 ? 2.727 -8.794 6.151 1.00 93.75 111 LEU A C 1
ATOM 897 O O . LEU A 1 111 ? 3.343 -8.073 6.934 1.00 93.75 111 LEU A O 1
ATOM 901 N N . PHE A 1 112 ? 2.555 -10.101 6.360 1.00 88.75 112 PHE A N 1
ATOM 902 C CA . PHE A 1 112 ? 2.943 -10.794 7.591 1.00 88.75 112 PHE A CA 1
ATOM 903 C C . PHE A 1 112 ? 4.143 -11.729 7.401 1.00 88.75 112 PHE A C 1
ATOM 905 O O . PHE A 1 112 ? 4.568 -12.403 8.340 1.00 88.75 112 PHE A O 1
ATOM 912 N N 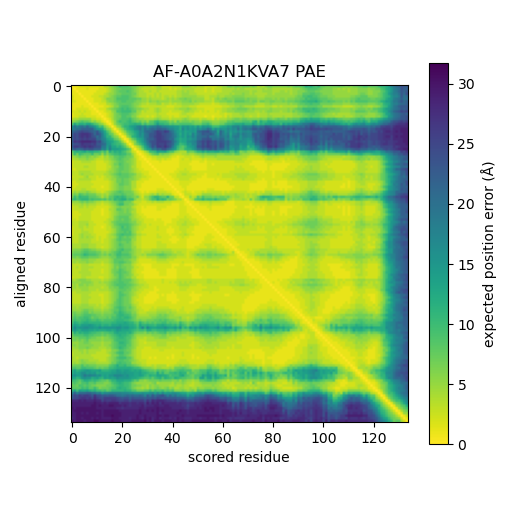. SER A 1 113 ? 4.724 -11.760 6.200 1.00 88.94 113 SER A N 1
ATOM 913 C CA . SER A 1 113 ? 5.958 -12.487 5.927 1.00 88.94 113 SER A CA 1
ATOM 914 C C . SER A 1 113 ? 7.177 -11.580 6.072 1.00 88.94 113 SER A C 1
ATOM 916 O O . SER A 1 113 ? 7.306 -10.574 5.381 1.00 88.94 113 SER A O 1
ATOM 918 N N . SER A 1 114 ? 8.129 -11.993 6.908 1.00 79.81 114 SER A N 1
ATOM 919 C CA . SER A 1 114 ? 9.463 -11.384 7.005 1.00 79.81 114 SER A CA 1
ATOM 920 C C . SER A 1 114 ? 10.490 -12.006 6.051 1.00 79.81 114 SER A C 1
ATOM 922 O O . SER A 1 114 ? 11.665 -11.656 6.104 1.00 79.81 114 SER A O 1
ATOM 924 N N . SER A 1 115 ? 10.077 -12.949 5.198 1.00 84.44 115 SER A N 1
ATOM 925 C CA . SER A 1 115 ? 10.986 -13.595 4.248 1.00 84.44 115 SER A CA 1
ATOM 926 C C . SER A 1 115 ? 11.363 -12.663 3.095 1.00 84.44 115 SER A C 1
ATOM 928 O O . SER A 1 115 ? 10.571 -11.809 2.688 1.00 84.44 115 SER A O 1
ATOM 930 N N . ASP A 1 116 ? 12.519 -12.906 2.477 1.00 74.25 116 ASP A N 1
ATOM 931 C CA . ASP A 1 116 ? 12.951 -12.180 1.272 1.00 74.25 116 ASP A CA 1
ATOM 932 C C . ASP A 1 116 ? 11.945 -12.318 0.109 1.00 74.25 116 ASP A C 1
ATOM 934 O O . ASP A 1 116 ? 11.840 -11.449 -0.754 1.00 74.25 116 ASP A O 1
ATOM 938 N N . ASN A 1 117 ? 11.126 -13.376 0.134 1.00 76.88 117 ASN A N 1
ATOM 939 C CA . ASN A 1 117 ? 10.085 -13.675 -0.851 1.00 76.88 117 ASN A CA 1
ATOM 940 C C . ASN A 1 117 ? 8.695 -13.124 -0.477 1.00 76.88 117 ASN A C 1
ATOM 942 O O . ASN A 1 117 ? 7.685 -13.568 -1.041 1.00 76.88 117 ASN A O 1
ATOM 946 N N . CYS A 1 118 ? 8.615 -12.167 0.456 1.00 84.50 118 CYS A N 1
ATOM 947 C CA . CYS A 1 118 ? 7.364 -11.487 0.811 1.00 84.50 118 CYS A CA 1
ATOM 948 C C . CYS A 1 118 ? 6.765 -10.689 -0.359 1.00 84.50 118 CYS A C 1
ATOM 950 O O . CYS A 1 118 ? 5.587 -10.353 -0.323 1.00 84.50 118 CYS A O 1
ATOM 952 N N . ILE A 1 119 ? 7.533 -10.417 -1.419 1.00 89.69 119 ILE A N 1
ATOM 953 C CA . ILE A 1 119 ? 7.057 -9.747 -2.631 1.00 89.69 119 ILE A CA 1
ATOM 954 C C . ILE A 1 119 ? 7.170 -10.685 -3.826 1.00 89.69 119 ILE A C 1
ATOM 956 O O . ILE A 1 119 ? 8.228 -11.250 -4.096 1.00 89.69 119 ILE A O 1
ATOM 960 N N . ARG A 1 120 ? 6.082 -10.808 -4.586 1.00 90.88 120 ARG A N 1
ATOM 961 C CA . ARG A 1 120 ? 6.022 -11.614 -5.809 1.00 90.88 120 ARG A CA 1
ATOM 962 C C . ARG A 1 120 ? 5.543 -10.755 -6.968 1.00 90.88 120 ARG A C 1
ATOM 964 O O . ARG A 1 120 ? 4.487 -10.139 -6.873 1.00 90.88 120 ARG A O 1
ATOM 971 N N . ARG A 1 121 ? 6.305 -10.727 -8.062 1.00 89.94 121 ARG A N 1
ATOM 972 C CA . ARG A 1 121 ? 5.900 -10.085 -9.320 1.00 89.94 121 ARG A CA 1
ATOM 973 C C . ARG A 1 121 ? 5.251 -11.127 -10.223 1.00 89.94 121 ARG A C 1
ATOM 975 O O . ARG A 1 121 ? 5.806 -12.207 -10.413 1.00 89.94 121 ARG A O 1
ATOM 982 N N . ILE A 1 122 ? 4.078 -10.809 -10.750 1.00 85.44 122 ILE A N 1
ATOM 983 C CA . ILE A 1 122 ? 3.362 -11.635 -11.715 1.00 85.44 122 ILE A CA 1
ATOM 984 C C . ILE A 1 122 ? 3.676 -11.048 -13.088 1.00 85.44 122 ILE A C 1
ATOM 986 O O . ILE A 1 122 ? 3.150 -10.000 -13.460 1.00 85.44 122 ILE A O 1
ATOM 990 N N . ASN A 1 123 ? 4.579 -11.708 -13.808 1.00 74.88 123 ASN A N 1
ATOM 991 C CA . ASN A 1 123 ? 4.904 -11.346 -15.181 1.00 74.88 123 ASN A CA 1
ATOM 992 C C . ASN A 1 123 ? 3.937 -12.065 -16.119 1.00 74.88 123 ASN A C 1
ATOM 994 O O . ASN A 1 123 ? 3.722 -13.270 -15.975 1.00 74.88 123 ASN A O 1
ATOM 998 N N . ASP A 1 124 ? 3.389 -11.339 -17.089 1.00 58.06 124 ASP A N 1
ATOM 999 C CA . ASP A 1 124 ? 2.656 -11.956 -18.184 1.00 58.06 124 ASP A CA 1
ATOM 1000 C C . ASP A 1 124 ? 3.651 -12.687 -19.101 1.00 58.06 124 ASP A C 1
ATOM 1002 O O . ASP A 1 124 ? 4.501 -12.076 -19.749 1.00 58.06 124 ASP A O 1
ATOM 1006 N N . THR A 1 125 ? 3.603 -14.018 -19.107 1.00 53.75 125 THR A N 1
ATOM 1007 C CA . THR A 1 125 ? 4.433 -14.862 -19.978 1.00 53.75 125 THR A CA 1
ATOM 1008 C C . THR A 1 125 ? 3.819 -15.065 -21.365 1.00 53.75 125 THR A C 1
ATOM 1010 O O . THR A 1 125 ? 4.417 -15.755 -22.193 1.00 53.75 125 THR A O 1
ATOM 1013 N N . SER A 1 126 ? 2.657 -14.469 -21.658 1.00 49.75 126 SER A N 1
ATOM 1014 C CA . SER A 1 126 ? 1.910 -14.723 -22.896 1.00 49.75 126 SER A CA 1
ATOM 1015 C C . SER A 1 126 ? 2.500 -14.086 -24.165 1.00 49.75 126 SER A C 1
ATOM 1017 O O . SER A 1 126 ? 2.042 -14.390 -25.263 1.00 49.75 126 SER A O 1
ATOM 1019 N N . SER A 1 127 ? 3.561 -13.277 -24.069 1.00 45.12 127 SER A N 1
ATOM 1020 C CA . SER A 1 127 ? 4.160 -12.579 -25.220 1.00 45.12 127 SER A CA 1
ATOM 1021 C C . SER A 1 127 ? 5.336 -13.296 -25.910 1.00 45.12 127 SER A C 1
ATOM 1023 O O . SER A 1 127 ? 5.929 -12.729 -26.824 1.00 45.12 127 SER A O 1
ATOM 1025 N N . LYS A 1 128 ? 5.688 -14.541 -25.540 1.00 42.06 128 LYS A N 1
ATOM 1026 C CA . LYS A 1 128 ? 6.863 -15.258 -26.101 1.00 42.06 128 LYS A CA 1
ATOM 1027 C C . LYS A 1 128 ? 6.579 -16.420 -27.072 1.00 42.06 128 LYS A C 1
ATOM 1029 O O . LYS A 1 128 ? 7.473 -17.227 -27.309 1.00 42.06 128 LYS A O 1
ATOM 1034 N N . SER A 1 129 ? 5.389 -16.529 -27.663 1.00 37.41 129 SER A N 1
ATOM 1035 C CA . SER A 1 129 ? 5.031 -17.671 -28.535 1.00 37.41 129 SER A CA 1
ATOM 1036 C C . SER A 1 129 ? 4.769 -17.346 -30.012 1.00 37.41 129 SER A C 1
ATOM 1038 O O . SER A 1 129 ? 4.106 -18.125 -30.693 1.00 37.41 129 SER A O 1
ATOM 1040 N N . TYR A 1 130 ? 5.345 -16.272 -30.558 1.00 44.75 130 TYR A N 1
ATOM 1041 C CA . TYR A 1 130 ? 5.415 -16.087 -32.012 1.00 44.75 130 TYR A CA 1
ATOM 1042 C C . TYR A 1 130 ? 6.859 -15.780 -32.423 1.00 44.75 130 TYR A C 1
ATOM 1044 O O . TYR A 1 130 ? 7.559 -15.082 -31.700 1.00 44.75 130 TYR A O 1
ATOM 1052 N N . TYR A 1 131 ? 7.281 -16.338 -33.561 1.00 45.47 131 TYR A N 1
ATOM 1053 C CA . TYR A 1 131 ? 8.649 -16.436 -34.107 1.00 45.47 131 TYR A CA 1
ATOM 1054 C C . TYR A 1 131 ? 9.457 -17.670 -33.674 1.00 45.47 131 TYR A C 1
ATOM 1056 O O . TYR A 1 131 ? 10.495 -17.577 -33.033 1.00 45.47 131 TYR A O 1
ATOM 1064 N N . ASN A 1 132 ? 8.990 -18.841 -34.114 1.00 41.59 132 ASN A N 1
ATOM 1065 C CA . ASN A 1 132 ? 9.866 -19.920 -34.579 1.00 41.59 132 ASN A CA 1
ATOM 1066 C C . ASN A 1 132 ? 9.169 -20.660 -35.730 1.00 41.59 132 ASN A C 1
ATOM 1068 O O . ASN A 1 132 ? 8.570 -21.709 -35.526 1.00 41.59 132 ASN A O 1
ATOM 1072 N N . TYR A 1 133 ? 9.223 -20.069 -36.926 1.00 42.38 133 TYR A N 1
ATOM 1073 C CA . TYR A 1 133 ? 9.133 -20.778 -38.205 1.00 42.38 133 TYR A CA 1
ATOM 1074 C C . TYR A 1 133 ? 9.981 -20.008 -39.221 1.00 42.38 133 TYR A C 1
ATOM 1076 O O . TYR A 1 133 ? 9.704 -18.836 -39.479 1.00 42.38 133 TYR A O 1
ATOM 1084 N N . GLY A 1 134 ? 11.010 -20.668 -39.753 1.00 39.31 134 GLY A N 1
ATOM 1085 C CA . GLY A 1 134 ? 11.948 -20.142 -40.745 1.00 39.31 134 GLY A CA 1
ATOM 1086 C C . GLY A 1 134 ? 13.275 -20.867 -40.674 1.00 39.31 134 GLY A C 1
ATOM 1087 O O . GLY A 1 134 ? 14.205 -20.275 -40.092 1.00 39.31 134 GLY A O 1
#

Sequence (134 aa):
MYNLRTSLLENTFQKSEENAASFLGRGYSCYAISKNESLFAYCRGANSITIYLMENGLEVTTKKFDETNIQILFLDFLKNDEKLLIVVEKESYNEENSEIVKTPTIVVWDLFSSSDNCIRRINDTSSKSYYNYG

Secondary structur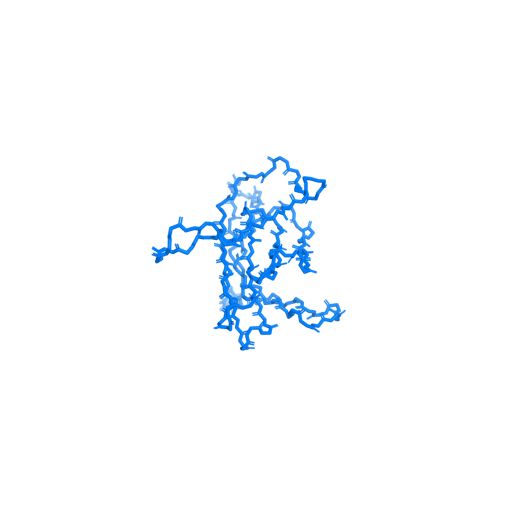e (DSSP, 8-state):
-EETTTTEE-------GGGS--S---SPPEEEE-TTS-EEEEE-SSSEEEEEETTT--EEEEEE-S-SSEEEEEEEEETTTTEEEEEEEEEEEETTTTEEEEEEEEEEEETT--SGGGEEEE---TTS-S----